Protein AF-A0A358E2H2-F1 (afdb_monomer)

Foldseek 3Di:
DDPVLLVLLVPDCLPDPLLSLLSNVQSVQADPQQKHWDALVRSCVSSVHDSVVSVVSVVSCVVVQQKDWDWDQDPVRDITIMIGGPSDDPPPDDDPPPPPDDDDDDDDDDD

Secondary structure (DSSP, 8-state):
--HHHHHHHHHS--SSHHHHHHHHHHHHH--TTSEE---HHHHHHHTTS-HHHHHHHHHHHHHTTSEEEEEEE-TTS-EEEEEEE--SS---PPPP---------------

Structure (mmCIF, N/CA/C/O backbone):
data_AF-A0A358E2H2-F1
#
_entry.id   AF-A0A358E2H2-F1
#
loop_
_atom_site.group_PDB
_atom_site.id
_atom_site.type_symbol
_atom_site.label_atom_id
_atom_site.label_alt_id
_atom_site.label_comp_id
_atom_site.label_asym_id
_atom_site.label_entity_id
_atom_site.label_seq_id
_atom_site.pdbx_PDB_ins_code
_atom_site.Cartn_x
_atom_site.Cartn_y
_atom_site.Cartn_z
_atom_site.occupancy
_atom_site.B_iso_or_equiv
_atom_site.auth_seq_id
_atom_site.auth_comp_id
_atom_site.auth_asym_id
_atom_site.auth_atom_id
_atom_site.pdbx_PDB_model_num
ATOM 1 N N . MET A 1 1 ? -5.731 0.043 -14.199 1.00 82.69 1 MET A N 1
ATOM 2 C CA . MET A 1 1 ? -6.243 1.226 -13.492 1.00 82.69 1 MET A CA 1
ATOM 3 C C . MET A 1 1 ? -7.753 1.087 -13.395 1.00 82.69 1 MET A C 1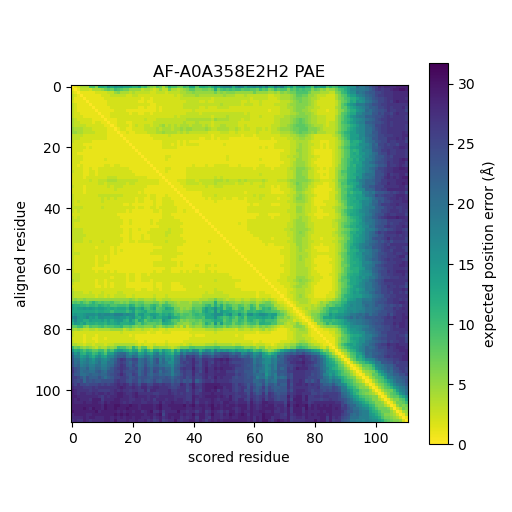
ATOM 5 O O . MET A 1 1 ? -8.382 0.895 -14.429 1.00 82.69 1 MET A O 1
ATOM 9 N N . SER A 1 2 ? -8.306 1.120 -12.178 1.00 87.12 2 SER A N 1
ATOM 10 C CA . SER A 1 2 ? -9.738 0.947 -11.900 1.00 87.12 2 SER A CA 1
ATOM 11 C C . SER A 1 2 ? -10.231 2.056 -10.976 1.00 87.12 2 SER A C 1
ATOM 13 O O . SER A 1 2 ? -9.839 2.139 -9.810 1.00 87.12 2 SER A O 1
ATOM 15 N N . ILE A 1 3 ? -11.138 2.897 -11.477 1.00 90.06 3 ILE A N 1
ATOM 16 C CA . ILE A 1 3 ? -11.711 4.001 -10.693 1.00 90.06 3 ILE A CA 1
ATOM 17 C C . ILE A 1 3 ? -12.499 3.492 -9.477 1.00 90.06 3 ILE A C 1
ATOM 19 O O . ILE A 1 3 ? -12.486 4.115 -8.415 1.00 90.06 3 ILE A O 1
ATOM 23 N N . LYS A 1 4 ? -13.123 2.312 -9.601 1.00 91.12 4 LYS A N 1
ATOM 24 C CA . LYS A 1 4 ? -13.859 1.649 -8.519 1.00 91.12 4 LYS A CA 1
ATOM 25 C C . LYS A 1 4 ? -12.939 1.338 -7.339 1.00 91.12 4 LYS A C 1
ATOM 27 O O . LYS A 1 4 ? -13.293 1.637 -6.203 1.00 91.12 4 LYS A O 1
ATOM 32 N N . MET A 1 5 ? -11.755 0.783 -7.604 1.00 92.88 5 MET A N 1
ATOM 33 C CA . MET A 1 5 ? -10.786 0.452 -6.553 1.00 92.88 5 MET A CA 1
ATOM 34 C C . MET A 1 5 ? -10.291 1.702 -5.836 1.00 92.88 5 MET A C 1
ATOM 36 O O . MET A 1 5 ? -10.217 1.717 -4.609 1.00 92.88 5 MET A O 1
ATOM 40 N N . MET A 1 6 ? -10.002 2.764 -6.590 1.00 94.31 6 MET A N 1
ATOM 41 C CA . MET A 1 6 ? -9.575 4.047 -6.034 1.00 94.31 6 MET A CA 1
ATOM 42 C C . MET A 1 6 ? -10.647 4.642 -5.110 1.00 94.31 6 MET A C 1
ATOM 44 O O . MET A 1 6 ? -10.351 5.048 -3.986 1.00 94.31 6 MET A O 1
ATOM 48 N N . PHE A 1 7 ? -11.908 4.636 -5.549 1.00 94.00 7 PHE A N 1
ATOM 49 C CA . PHE A 1 7 ? -13.035 5.119 -4.756 1.00 94.00 7 PHE A CA 1
ATOM 50 C C . PHE A 1 7 ? -13.238 4.295 -3.478 1.00 94.00 7 PHE A C 1
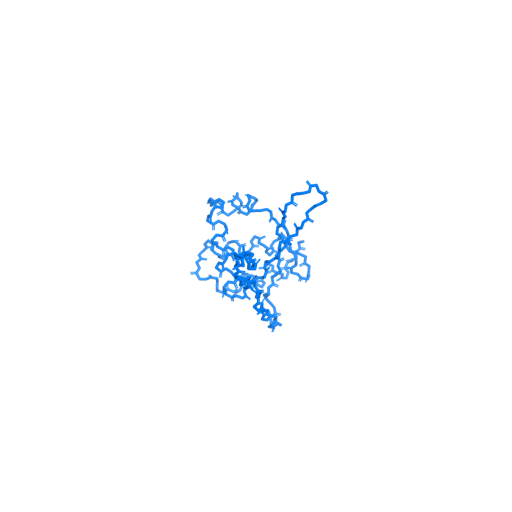ATOM 52 O O . PHE A 1 7 ? -13.305 4.864 -2.386 1.00 94.00 7 PHE A O 1
ATOM 59 N N . SER A 1 8 ? -13.244 2.962 -3.580 1.00 93.50 8 SER A N 1
ATOM 60 C CA . SER A 1 8 ? -13.304 2.078 -2.410 1.00 93.50 8 SER A CA 1
ATOM 61 C C . SER A 1 8 ? -12.135 2.321 -1.455 1.00 93.50 8 SER A C 1
ATOM 63 O O . SER A 1 8 ? -12.325 2.387 -0.240 1.00 93.50 8 SER A O 1
ATOM 65 N N . ALA A 1 9 ? -10.923 2.523 -1.984 1.00 95.25 9 ALA A N 1
ATOM 66 C CA . ALA A 1 9 ? -9.767 2.875 -1.175 1.00 95.25 9 ALA A CA 1
ATOM 67 C C . ALA A 1 9 ? -10.016 4.164 -0.402 1.00 95.25 9 ALA A C 1
ATOM 69 O O . ALA A 1 9 ? -9.800 4.154 0.803 1.00 95.25 9 ALA A O 1
ATOM 70 N N . MET A 1 10 ? -10.529 5.233 -1.007 1.00 94.62 10 MET A N 1
ATOM 71 C CA . MET A 1 10 ? -10.791 6.496 -0.302 1.00 94.62 10 MET A CA 1
ATOM 72 C C . MET A 1 10 ? -11.737 6.350 0.901 1.00 94.62 10 MET A C 1
ATOM 74 O O . MET A 1 10 ? -11.541 7.022 1.912 1.00 94.62 10 MET A O 1
ATOM 78 N N . GLN A 1 11 ? -12.704 5.430 0.848 1.00 94.06 11 GLN A N 1
ATOM 79 C CA . GLN A 1 11 ? -13.686 5.228 1.924 1.00 94.06 11 GLN A CA 1
ATOM 80 C C . GLN A 1 11 ? -13.147 4.456 3.141 1.00 94.06 11 GLN A C 1
ATOM 82 O O . GLN A 1 11 ? -13.705 4.533 4.237 1.00 94.06 11 GLN A O 1
ATOM 87 N N . VAL A 1 12 ? -12.055 3.704 2.988 1.00 93.50 12 VAL A N 1
ATOM 88 C CA . VAL A 1 12 ? -11.531 2.828 4.047 1.00 93.50 12 VAL A CA 1
ATOM 89 C C . VAL A 1 12 ? -10.655 3.590 5.049 1.00 93.50 12 VAL A C 1
ATOM 91 O O . VAL A 1 12 ? -9.743 4.329 4.674 1.00 93.50 12 VAL A O 1
ATOM 94 N N . LYS A 1 13 ? -10.812 3.328 6.351 1.00 94.06 13 LYS A N 1
ATOM 95 C CA . LYS A 1 13 ? -9.904 3.855 7.387 1.00 94.06 13 LYS A CA 1
ATOM 96 C C . LYS A 1 13 ? -8.609 3.036 7.466 1.00 94.06 13 LYS A C 1
ATOM 98 O O . LYS A 1 13 ? -8.539 2.003 8.123 1.00 94.06 13 LYS A O 1
ATOM 103 N N . ALA A 1 14 ? -7.539 3.534 6.844 1.00 93.38 14 ALA A N 1
ATOM 104 C CA . ALA A 1 14 ? -6.223 2.878 6.858 1.00 93.38 14 ALA A CA 1
ATOM 105 C C . ALA A 1 14 ? -5.388 3.163 8.127 1.00 93.38 14 ALA A C 1
ATOM 107 O O . ALA A 1 14 ? -4.332 2.562 8.323 1.00 93.38 14 ALA A O 1
ATOM 108 N N . GLY A 1 15 ? -5.857 4.035 9.025 1.00 93.75 15 GLY A N 1
ATOM 109 C CA . GLY A 1 15 ? -5.268 4.316 10.345 1.00 93.75 15 GLY A CA 1
ATOM 110 C C . GLY A 1 15 ? -4.085 5.290 10.378 1.00 93.75 15 GLY A C 1
ATOM 111 O O . GLY A 1 15 ? -3.762 5.778 11.451 1.00 93.75 15 GLY A O 1
ATOM 112 N N . SER A 1 16 ? -3.458 5.614 9.245 1.00 97.06 16 SER A N 1
ATOM 113 C CA . SER A 1 16 ? -2.551 6.765 9.145 1.00 97.06 16 SER A CA 1
ATOM 114 C C . SER A 1 16 ? -2.593 7.370 7.738 1.00 97.06 16 SER A C 1
ATOM 116 O O . SER A 1 16 ? -2.885 6.625 6.795 1.00 97.06 16 SER A O 1
ATOM 118 N N . PRO A 1 17 ? -2.269 8.666 7.569 1.00 97.62 17 PRO A N 1
ATOM 119 C CA . PRO A 1 17 ? -2.239 9.314 6.256 1.00 97.62 17 PRO A CA 1
ATOM 120 C C . PRO A 1 17 ? -1.318 8.594 5.265 1.00 97.62 17 PRO A C 1
ATOM 122 O O . PRO A 1 17 ? -1.740 8.234 4.173 1.00 97.62 17 PRO A O 1
ATOM 125 N N . THR A 1 18 ? -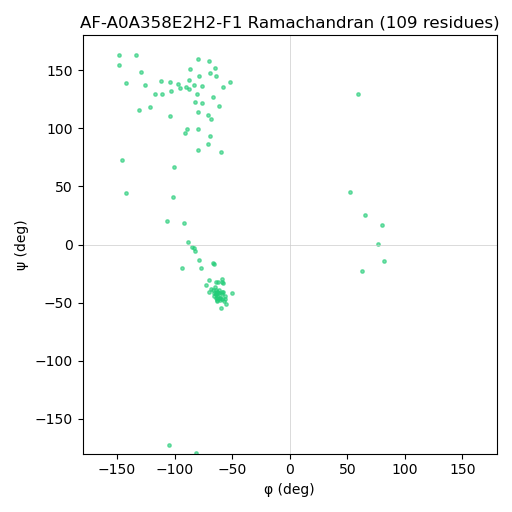0.099 8.244 5.679 1.00 98.12 18 THR A N 1
ATOM 126 C CA . THR A 1 18 ? 0.851 7.516 4.822 1.00 98.12 18 THR A CA 1
ATOM 127 C C . THR A 1 18 ? 0.351 6.119 4.445 1.00 98.12 18 THR A C 1
ATOM 129 O O . THR A 1 18 ? 0.438 5.718 3.291 1.00 98.12 18 THR A O 1
ATOM 132 N N . THR A 1 19 ? -0.247 5.375 5.388 1.00 98.25 19 THR A N 1
ATOM 133 C CA . THR A 1 19 ? -0.820 4.046 5.090 1.00 98.25 19 THR A CA 1
ATOM 134 C C . THR A 1 19 ? -1.999 4.165 4.119 1.00 98.25 19 THR A C 1
ATOM 136 O O . THR A 1 19 ? -2.184 3.317 3.250 1.00 98.25 19 THR A O 1
ATOM 139 N N . LYS A 1 20 ? -2.799 5.231 4.257 1.00 97.88 20 LYS A N 1
ATOM 140 C CA . LYS A 1 20 ? -3.910 5.553 3.358 1.00 97.88 20 LYS A CA 1
ATOM 141 C C . LYS A 1 20 ? -3.400 5.859 1.951 1.00 97.88 20 LYS A C 1
ATOM 143 O O . LYS A 1 20 ? -3.949 5.300 1.009 1.00 97.88 20 LYS A O 1
ATOM 148 N N . MET A 1 21 ? -2.348 6.668 1.833 1.00 98.31 21 MET A N 1
ATOM 149 C CA . MET A 1 21 ? -1.732 7.025 0.554 1.00 98.31 21 MET A CA 1
ATOM 150 C C . MET A 1 21 ? -1.171 5.798 -0.166 1.00 98.31 21 MET A C 1
ATOM 152 O O . MET A 1 21 ? -1.478 5.583 -1.333 1.00 98.31 21 MET A O 1
ATOM 156 N N . VAL A 1 22 ? -0.459 4.922 0.551 1.00 98.50 22 VAL A N 1
ATOM 157 C CA . VAL A 1 22 ? 0.035 3.654 -0.012 1.00 98.50 22 VAL A CA 1
ATOM 158 C C . VAL A 1 22 ? -1.117 2.789 -0.534 1.00 98.50 22 VAL A C 1
ATOM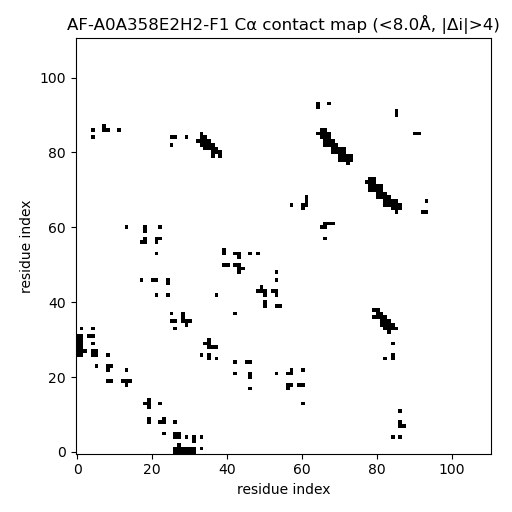 160 O O . VAL A 1 22 ? -1.023 2.249 -1.632 1.00 98.50 22 VAL A O 1
ATOM 163 N N . LEU A 1 23 ? -2.235 2.690 0.196 1.00 98.25 23 LEU A N 1
ATOM 164 C CA . LEU A 1 23 ? -3.404 1.940 -0.280 1.00 98.25 23 LEU A CA 1
ATOM 165 C C . LEU A 1 23 ? -4.018 2.552 -1.545 1.00 98.25 23 LEU A C 1
ATOM 167 O O . LEU A 1 23 ? -4.379 1.820 -2.461 1.00 98.25 23 LEU A O 1
ATOM 171 N N . ILE A 1 24 ? -4.136 3.881 -1.592 1.00 97.44 24 ILE A N 1
ATOM 172 C CA . ILE A 1 24 ? -4.645 4.595 -2.768 1.00 97.44 24 ILE A CA 1
ATOM 173 C C . ILE A 1 24 ? -3.713 4.370 -3.959 1.00 97.44 24 ILE A C 1
ATOM 175 O O . ILE A 1 24 ? -4.200 4.096 -5.048 1.00 97.44 24 ILE A O 1
ATOM 179 N N . LYS A 1 25 ? -2.389 4.388 -3.758 1.00 97.81 25 LYS A N 1
ATOM 180 C CA . LYS A 1 25 ? -1.435 4.104 -4.833 1.00 97.81 25 LYS A CA 1
ATOM 181 C C . LYS A 1 25 ? -1.581 2.683 -5.382 1.00 97.81 25 LYS A C 1
ATOM 183 O O . LYS A 1 25 ? -1.562 2.480 -6.592 1.00 97.81 25 LYS A O 1
ATOM 188 N N . LEU A 1 26 ? -1.770 1.689 -4.517 1.00 98.00 26 LEU A N 1
ATOM 189 C CA . LEU A 1 26 ? -2.063 0.330 -4.981 1.00 98.00 26 LEU A CA 1
ATOM 190 C C . LEU A 1 26 ? -3.378 0.283 -5.778 1.00 98.00 26 LEU A C 1
ATOM 192 O O . LEU A 1 26 ? -3.446 -0.390 -6.802 1.00 98.00 26 LEU A O 1
ATOM 196 N N . ALA A 1 27 ? -4.397 1.032 -5.349 1.00 96.81 27 ALA A N 1
ATOM 197 C CA . ALA A 1 27 ? -5.695 1.090 -6.018 1.00 96.81 27 ALA A CA 1
ATOM 198 C C . ALA A 1 27 ? -5.646 1.786 -7.388 1.00 96.81 27 ALA A C 1
ATOM 200 O O . ALA A 1 27 ? -6.276 1.313 -8.332 1.00 96.81 27 ALA A O 1
ATOM 201 N N . ASP A 1 28 ? -4.855 2.851 -7.511 1.00 96.31 28 ASP A N 1
ATOM 202 C CA . ASP A 1 28 ? -4.557 3.553 -8.765 1.00 96.31 28 ASP A CA 1
ATOM 203 C C . ASP A 1 28 ? -3.966 2.591 -9.814 1.00 96.31 28 ASP A C 1
ATOM 205 O O . ASP A 1 28 ? -4.400 2.518 -10.966 1.00 96.31 28 ASP A O 1
ATOM 209 N N . ASN A 1 29 ? -3.031 1.740 -9.386 1.00 96.06 29 ASN A N 1
ATOM 210 C CA . ASN A 1 29 ? -2.410 0.737 -10.248 1.00 96.06 29 ASN A CA 1
ATOM 211 C C . ASN A 1 29 ? -3.277 -0.511 -10.483 1.00 96.06 29 ASN A C 1
ATOM 213 O O . ASN A 1 29 ? -2.954 -1.302 -11.372 1.00 96.06 29 ASN A O 1
ATOM 217 N N . ALA A 1 30 ? -4.350 -0.710 -9.715 1.00 96.69 30 ALA A N 1
ATOM 218 C CA . ALA A 1 30 ? -5.161 -1.921 -9.766 1.00 96.69 30 ALA A CA 1
ATOM 219 C C . ALA A 1 30 ? -5.968 -2.053 -11.060 1.00 96.69 30 ALA A C 1
ATOM 221 O O . ALA A 1 30 ? -6.395 -1.069 -11.668 1.00 96.69 30 ALA A O 1
ATOM 222 N N . ASN A 1 31 ? -6.184 -3.288 -11.505 1.00 94.94 31 ASN A N 1
ATOM 223 C CA . ASN A 1 31 ? -7.225 -3.615 -12.478 1.00 94.94 31 ASN A CA 1
ATOM 224 C C . ASN A 1 31 ? -8.596 -3.753 -11.781 1.00 94.94 31 ASN A C 1
ATOM 226 O O . ASN A 1 31 ? -8.709 -3.599 -10.564 1.00 94.94 31 ASN A O 1
ATOM 230 N N . ASP A 1 32 ? -9.651 -4.057 -12.538 1.00 90.94 32 ASP A N 1
ATOM 231 C CA . ASP A 1 32 ? -11.007 -4.196 -11.978 1.00 90.94 32 ASP A CA 1
ATOM 232 C C . ASP A 1 32 ? -11.174 -5.395 -11.034 1.00 90.94 32 ASP A C 1
ATOM 234 O O . ASP A 1 32 ? -12.113 -5.426 -10.239 1.00 90.94 32 ASP A O 1
ATOM 238 N N . LYS A 1 33 ? -10.238 -6.351 -11.071 1.00 92.50 33 LYS A N 1
ATOM 239 C CA . LYS A 1 33 ? -10.148 -7.469 -10.121 1.00 92.50 33 LYS A CA 1
ATOM 240 C C . LYS A 1 33 ? -9.387 -7.100 -8.842 1.00 92.50 33 LYS A C 1
ATOM 242 O O . LYS A 1 33 ? -9.257 -7.929 -7.950 1.00 92.50 33 LYS A O 1
ATOM 247 N N . GLY A 1 34 ? -8.876 -5.871 -8.744 1.00 94.81 34 GLY A N 1
ATOM 248 C CA . GLY A 1 34 ? -8.092 -5.413 -7.602 1.00 94.81 34 GLY A CA 1
ATOM 249 C C . GLY A 1 34 ? -6.633 -5.869 -7.630 1.00 94.81 34 GLY A C 1
ATOM 250 O O . GLY A 1 34 ? -5.977 -5.820 -6.598 1.00 94.81 34 GLY A O 1
ATOM 251 N N . GLU A 1 35 ? -6.106 -6.316 -8.769 1.00 96.25 35 GLU A N 1
ATOM 252 C CA . GLU A 1 35 ? -4.730 -6.814 -8.887 1.00 96.25 35 GLU A CA 1
ATOM 253 C C . GLU A 1 35 ? -3.792 -5.706 -9.379 1.00 96.25 35 GLU A C 1
ATOM 255 O O . GLU A 1 35 ? -4.103 -5.012 -10.350 1.00 96.25 35 GLU A O 1
ATOM 260 N N . CYS A 1 36 ? -2.623 -5.556 -8.753 1.00 96.44 36 CYS A N 1
ATOM 261 C CA . CYS A 1 36 ? -1.562 -4.652 -9.207 1.00 96.44 36 CYS A CA 1
ATOM 262 C C . CYS A 1 36 ? -0.163 -5.182 -8.858 1.00 96.44 36 CYS A C 1
ATOM 264 O O . CYS A 1 36 ? -0.009 -6.055 -8.012 1.00 96.44 36 CYS A O 1
ATOM 266 N N . TRP A 1 37 ? 0.877 -4.647 -9.499 1.00 96.06 37 TRP A N 1
ATOM 267 C CA . TRP A 1 37 ? 2.275 -5.060 -9.280 1.00 96.06 37 TRP A CA 1
ATOM 268 C C . TRP A 1 37 ? 3.294 -3.897 -9.318 1.00 96.06 37 TRP A C 1
ATOM 270 O O . TRP A 1 37 ? 4.341 -4.018 -9.960 1.00 96.06 37 TRP A O 1
ATOM 280 N N . PRO A 1 38 ? 3.034 -2.738 -8.677 1.00 95.69 38 PRO A N 1
ATOM 281 C CA . PRO A 1 38 ? 4.057 -1.702 -8.550 1.00 95.69 38 PRO A CA 1
ATOM 282 C C . PRO A 1 38 ? 5.251 -2.195 -7.712 1.00 95.69 38 PRO A C 1
ATOM 284 O O . PRO A 1 38 ? 5.093 -2.941 -6.743 1.00 95.69 38 PRO A O 1
ATOM 287 N N . SER A 1 39 ? 6.465 -1.763 -8.060 1.00 95.06 39 SER A N 1
ATOM 288 C CA . SER A 1 39 ? 7.653 -2.037 -7.242 1.00 95.06 39 SER A CA 1
ATOM 289 C C . SER A 1 39 ? 7.610 -1.243 -5.932 1.00 95.06 39 SER A C 1
ATOM 291 O O . SER A 1 39 ? 6.958 -0.202 -5.845 1.00 95.06 39 SER A O 1
ATOM 293 N N . TYR A 1 40 ? 8.346 -1.690 -4.909 1.00 96.69 40 TYR A N 1
ATOM 294 C CA . TYR A 1 40 ? 8.484 -0.902 -3.677 1.00 96.69 40 TYR A CA 1
ATOM 295 C C . TYR A 1 40 ? 9.080 0.485 -3.935 1.00 96.69 40 TYR A C 1
ATOM 297 O O . TYR A 1 40 ? 8.705 1.425 -3.245 1.00 96.69 40 TYR A O 1
ATOM 305 N N . ASP A 1 41 ? 9.964 0.614 -4.926 1.00 96.94 41 ASP A N 1
ATOM 306 C CA . ASP A 1 41 ? 10.595 1.889 -5.273 1.00 96.94 41 ASP A CA 1
A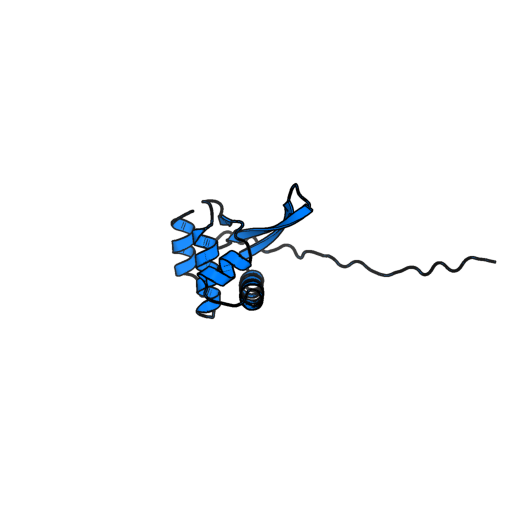TOM 307 C C . ASP A 1 41 ? 9.583 2.851 -5.908 1.00 96.94 41 ASP A C 1
ATOM 309 O O . ASP A 1 41 ? 9.514 4.007 -5.510 1.00 96.94 41 ASP A O 1
ATOM 313 N N . ASN A 1 42 ? 8.703 2.356 -6.789 1.00 96.75 42 ASN A N 1
ATOM 314 C CA . ASN A 1 42 ? 7.618 3.166 -7.347 1.00 96.75 42 ASN A CA 1
ATOM 315 C C . ASN A 1 42 ? 6.617 3.621 -6.271 1.00 96.75 42 ASN A C 1
ATOM 317 O O . ASN A 1 42 ? 6.146 4.755 -6.296 1.00 96.75 42 ASN A O 1
ATOM 321 N N . ILE A 1 43 ? 6.295 2.748 -5.310 1.00 98.19 43 ILE A N 1
ATOM 322 C CA . ILE A 1 43 ? 5.421 3.106 -4.182 1.00 98.19 43 ILE A CA 1
ATOM 323 C C . ILE A 1 43 ? 6.098 4.161 -3.305 1.00 98.19 43 ILE A C 1
ATOM 325 O O . ILE A 1 43 ? 5.448 5.118 -2.896 1.00 98.19 43 ILE A O 1
ATOM 329 N N . ALA A 1 44 ? 7.386 3.981 -3.016 1.00 98.44 44 ALA A N 1
ATOM 330 C CA . ALA A 1 44 ? 8.184 4.886 -2.201 1.00 98.44 44 ALA A CA 1
ATOM 331 C C . ALA A 1 44 ? 8.265 6.289 -2.813 1.00 98.44 44 ALA A C 1
ATOM 333 O O . ALA A 1 44 ? 7.998 7.264 -2.117 1.00 98.44 44 ALA A O 1
ATOM 334 N N . GLU A 1 45 ? 8.556 6.370 -4.110 1.00 98.38 45 GLU A N 1
ATOM 335 C CA . GLU A 1 45 ? 8.629 7.621 -4.864 1.00 98.38 45 GLU A CA 1
ATOM 336 C C . GLU A 1 45 ? 7.295 8.376 -4.836 1.00 98.38 45 GLU A C 1
ATOM 338 O O . GLU A 1 45 ? 7.243 9.512 -4.380 1.00 98.38 45 GLU A O 1
ATOM 343 N N . VAL A 1 46 ? 6.194 7.726 -5.230 1.00 98.06 46 VAL A N 1
ATOM 344 C CA . VAL A 1 46 ? 4.880 8.390 -5.316 1.00 98.06 46 VAL A CA 1
ATOM 345 C C . VAL A 1 46 ? 4.296 8.725 -3.944 1.00 98.06 46 VAL A C 1
ATOM 347 O O . VAL A 1 46 ? 3.547 9.688 -3.806 1.00 98.06 46 VAL A O 1
ATOM 350 N N . CYS A 1 47 ? 4.604 7.928 -2.920 1.00 98.31 47 CYS A N 1
ATOM 351 C CA . CYS A 1 47 ? 4.151 8.204 -1.557 1.00 98.31 47 CYS A CA 1
ATOM 352 C C . CYS A 1 47 ? 5.122 9.098 -0.772 1.00 98.31 47 CYS A C 1
ATOM 354 O O . CYS A 1 47 ? 4.860 9.329 0.406 1.00 98.31 47 CYS A O 1
ATOM 356 N N . GLU A 1 48 ? 6.220 9.554 -1.386 1.00 98.38 48 GLU A N 1
ATOM 357 C CA . GLU A 1 48 ? 7.253 10.408 -0.782 1.00 98.38 48 GLU A CA 1
ATOM 358 C C . GLU A 1 48 ? 7.813 9.849 0.537 1.00 98.38 48 GLU A C 1
ATOM 360 O O . GLU A 1 48 ? 7.964 10.533 1.551 1.00 98.38 48 GLU A O 1
ATOM 365 N N . ILE A 1 49 ? 8.117 8.553 0.540 1.00 98.56 49 ILE A N 1
ATOM 366 C CA . ILE A 1 49 ? 8.646 7.844 1.705 1.00 98.56 49 ILE A CA 1
ATOM 367 C C . ILE A 1 49 ? 9.837 6.976 1.327 1.00 98.56 49 ILE A C 1
ATOM 369 O O . ILE A 1 49 ? 10.038 6.616 0.175 1.00 98.56 49 ILE A O 1
ATOM 373 N N . SER A 1 50 ? 10.624 6.562 2.320 1.00 98.69 50 SER A N 1
ATOM 374 C CA . SER A 1 50 ? 11.679 5.582 2.068 1.00 98.69 50 SER A CA 1
ATOM 375 C C . SER A 1 50 ? 11.096 4.233 1.637 1.00 98.69 50 SER A C 1
ATOM 377 O O . SER A 1 50 ? 10.027 3.817 2.094 1.00 98.69 50 SER A O 1
ATOM 379 N N . ARG A 1 51 ? 11.861 3.476 0.845 1.00 98.00 51 ARG A N 1
ATOM 380 C CA . ARG A 1 51 ? 11.540 2.088 0.470 1.00 98.00 51 ARG A CA 1
ATOM 381 C C . ARG A 1 51 ? 11.194 1.215 1.679 1.00 98.00 51 ARG A C 1
ATOM 383 O O . ARG A 1 51 ? 10.227 0.458 1.652 1.00 98.00 51 ARG A O 1
ATOM 390 N N . ARG A 1 52 ? 11.950 1.360 2.776 1.00 98.50 52 ARG A N 1
ATOM 391 C CA . ARG A 1 52 ? 11.689 0.654 4.043 1.00 98.50 52 ARG A CA 1
ATOM 392 C C . ARG A 1 52 ? 10.326 1.026 4.627 1.00 98.50 52 ARG A C 1
ATOM 394 O O . ARG A 1 52 ? 9.610 0.156 5.112 1.00 98.50 52 ARG A O 1
ATOM 401 N N . SER A 1 53 ? 9.959 2.304 4.573 1.00 98.50 53 SER A N 1
ATOM 402 C CA . SER A 1 53 ? 8.645 2.769 5.016 1.00 98.50 53 SER A CA 1
ATOM 403 C C . SER A 1 53 ? 7.524 2.217 4.131 1.00 98.50 53 SER A C 1
ATOM 405 O O . SER A 1 53 ? 6.524 1.737 4.661 1.00 98.50 53 SER A O 1
ATOM 407 N N . ALA A 1 54 ? 7.710 2.183 2.806 1.00 98.44 54 ALA A N 1
ATOM 408 C CA . ALA A 1 54 ? 6.746 1.582 1.882 1.00 98.44 54 ALA A CA 1
ATOM 409 C C . ALA A 1 54 ? 6.467 0.110 2.232 1.00 98.44 54 ALA A C 1
ATOM 411 O O . ALA A 1 54 ? 5.306 -0.263 2.400 1.00 98.44 54 ALA A O 1
ATOM 412 N N . ILE A 1 55 ? 7.516 -0.693 2.451 1.00 98.19 55 ILE A N 1
ATOM 413 C CA . ILE A 1 55 ? 7.401 -2.088 2.914 1.00 98.19 55 ILE A CA 1
ATOM 414 C C . ILE A 1 55 ? 6.597 -2.161 4.221 1.00 98.19 55 ILE A C 1
ATOM 416 O O . ILE A 1 55 ? 5.592 -2.866 4.293 1.00 98.19 55 ILE A O 1
ATOM 420 N N . ASN A 1 56 ? 6.971 -1.362 5.226 1.00 98.56 56 ASN A N 1
ATOM 421 C CA . ASN A 1 56 ? 6.284 -1.344 6.520 1.00 98.56 56 ASN A CA 1
ATOM 422 C C . ASN A 1 56 ? 4.793 -0.983 6.396 1.00 98.56 56 ASN A C 1
ATOM 424 O O . ASN A 1 56 ? 3.953 -1.541 7.103 1.00 98.56 56 ASN A O 1
ATOM 428 N N . HIS A 1 57 ? 4.445 -0.020 5.539 1.00 98.56 57 HIS A N 1
ATOM 429 C CA . HIS A 1 57 ? 3.059 0.397 5.328 1.00 98.56 57 HIS A CA 1
ATOM 430 C C . HIS A 1 57 ? 2.246 -0.640 4.550 1.00 98.56 57 HIS A C 1
ATOM 432 O O . HIS A 1 57 ? 1.078 -0.847 4.876 1.00 98.56 57 HIS A O 1
ATOM 438 N N . ILE A 1 58 ? 2.859 -1.348 3.604 1.00 98.31 58 ILE A N 1
ATOM 439 C CA . ILE A 1 58 ? 2.242 -2.495 2.930 1.00 98.31 58 ILE A CA 1
ATOM 440 C C . ILE A 1 58 ? 1.962 -3.610 3.933 1.00 98.31 58 ILE A C 1
ATOM 442 O O . ILE A 1 58 ? 0.840 -4.103 3.993 1.00 98.31 58 ILE A O 1
ATOM 446 N N . ASP A 1 59 ? 2.916 -3.947 4.800 1.00 98.00 59 ASP A N 1
ATOM 447 C CA . ASP A 1 59 ? 2.704 -4.979 5.817 1.00 98.00 59 ASP A CA 1
ATOM 448 C C . ASP A 1 59 ? 1.612 -4.571 6.826 1.00 98.00 59 ASP A C 1
ATOM 450 O O . ASP A 1 59 ? 0.841 -5.415 7.284 1.00 98.00 59 ASP A O 1
ATOM 454 N N . LYS A 1 60 ? 1.462 -3.272 7.136 1.00 98.12 60 LYS A N 1
ATOM 455 C CA . LYS A 1 60 ? 0.312 -2.762 7.910 1.00 98.12 60 LYS A CA 1
ATOM 456 C C . LYS A 1 60 ? -1.016 -2.975 7.179 1.00 98.12 60 LYS A C 1
ATOM 458 O O . LYS A 1 60 ? -2.002 -3.313 7.830 1.00 98.12 60 LYS A O 1
ATOM 463 N N . LEU A 1 61 ? -1.066 -2.768 5.863 1.00 97.81 61 LEU A N 1
ATOM 464 C CA . LEU A 1 61 ? -2.268 -3.019 5.058 1.00 97.81 61 LEU A CA 1
ATOM 465 C C . LEU A 1 61 ? -2.610 -4.512 5.001 1.00 97.81 61 LEU A C 1
ATOM 467 O O . LEU A 1 61 ? -3.783 -4.861 5.137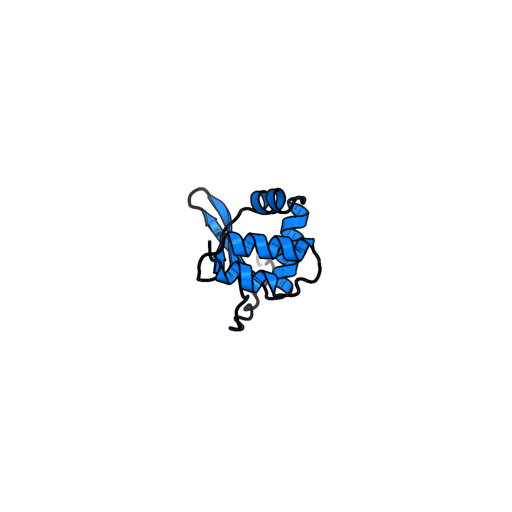 1.00 97.81 61 LEU A O 1
ATOM 471 N N . VAL A 1 62 ? -1.597 -5.376 4.896 1.00 97.25 62 VAL A N 1
ATOM 472 C CA . VAL A 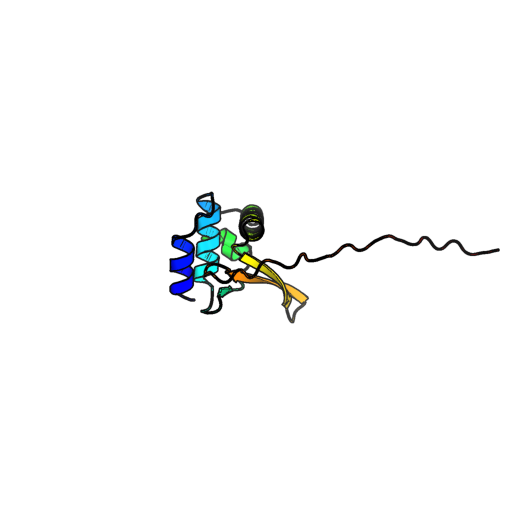1 62 ? -1.755 -6.837 4.953 1.00 97.25 62 VAL A CA 1
ATOM 473 C C . VAL A 1 62 ? -2.297 -7.281 6.306 1.00 97.25 62 VAL A C 1
ATOM 475 O O . VAL A 1 62 ? -3.302 -7.983 6.364 1.00 97.25 62 VAL A O 1
ATOM 478 N N . LYS A 1 63 ? -1.718 -6.793 7.409 1.00 96.31 63 LYS A N 1
ATOM 479 C CA . LYS A 1 63 ? -2.206 -7.078 8.771 1.00 96.31 63 LYS A CA 1
ATOM 480 C C . LYS A 1 63 ? -3.652 -6.633 8.998 1.00 96.31 63 LYS A C 1
ATOM 482 O O . LYS A 1 63 ? -4.354 -7.231 9.803 1.00 96.31 63 LYS A O 1
ATOM 487 N N . LYS A 1 64 ? -4.100 -5.587 8.300 1.00 94.94 64 LYS A N 1
ATOM 488 C CA . LYS A 1 64 ? -5.488 -5.101 8.346 1.00 94.94 64 LYS A CA 1
ATOM 489 C C . LYS A 1 64 ? -6.436 -5.861 7.418 1.00 94.94 64 LYS A C 1
ATOM 491 O O . LYS A 1 64 ? -7.618 -5.536 7.396 1.00 94.94 64 LYS A O 1
ATOM 496 N N . GLY A 1 65 ? -5.932 -6.814 6.635 1.00 95.12 65 GLY A N 1
ATOM 497 C CA . GLY A 1 65 ? -6.723 -7.544 5.650 1.00 95.12 65 GLY A CA 1
ATOM 498 C C . GLY A 1 65 ? -7.246 -6.661 4.517 1.00 95.12 65 GLY A C 1
ATOM 499 O O . GLY A 1 65 ? -8.277 -6.990 3.944 1.00 95.12 65 GLY A O 1
ATOM 500 N N . LEU A 1 66 ? -6.577 -5.537 4.222 1.00 96.12 66 LEU A N 1
ATOM 501 C CA . LEU A 1 66 ? -6.942 -4.606 3.138 1.00 96.12 66 LEU A CA 1
ATOM 502 C C . LEU A 1 66 ? -6.204 -4.900 1.825 1.00 96.12 66 LEU A C 1
ATOM 504 O O . LEU A 1 66 ? -6.608 -4.434 0.759 1.00 96.12 66 LEU A O 1
ATOM 508 N N . VAL A 1 67 ? -5.091 -5.626 1.924 1.00 97.50 67 VAL A N 1
ATOM 509 C CA . VAL A 1 67 ? -4.242 -6.032 0.807 1.00 97.50 67 VAL A CA 1
ATOM 510 C C . VAL A 1 67 ? -3.735 -7.442 1.087 1.00 97.50 67 VAL A C 1
ATOM 512 O O . VAL A 1 67 ? -3.314 -7.735 2.201 1.00 97.50 67 VAL A O 1
ATOM 515 N N . ARG A 1 68 ? -3.706 -8.303 0.075 1.00 97.06 68 ARG A N 1
ATOM 516 C CA . ARG A 1 68 ? -2.922 -9.544 0.076 1.00 97.06 68 ARG A CA 1
ATOM 517 C C . ARG A 1 68 ? -1.692 -9.347 -0.808 1.00 97.06 68 ARG A C 1
ATOM 519 O O . ARG A 1 68 ? -1.794 -8.704 -1.849 1.00 97.06 68 ARG A O 1
ATOM 526 N N . LYS A 1 69 ? -0.538 -9.864 -0.384 1.00 96.31 69 LYS A N 1
ATOM 527 C CA . LYS A 1 69 ? 0.746 -9.771 -1.098 1.00 96.31 69 LYS A CA 1
ATOM 528 C C . LYS A 1 69 ? 1.212 -11.173 -1.470 1.00 96.31 69 LYS A C 1
ATOM 530 O O . LYS A 1 69 ? 1.283 -12.025 -0.591 1.00 96.31 69 LYS A O 1
ATOM 535 N N . GLU A 1 70 ? 1.570 -11.381 -2.730 1.00 95.25 70 GLU A N 1
ATOM 536 C CA . GLU A 1 70 ? 2.210 -12.607 -3.211 1.00 95.25 70 GLU A CA 1
ATOM 537 C C . GLU A 1 70 ? 3.511 -12.280 -3.926 1.00 95.25 70 GLU A C 1
ATOM 539 O O . GLU A 1 70 ? 3.577 -11.343 -4.724 1.00 95.25 70 GLU A O 1
ATOM 544 N N . GLU A 1 71 ? 4.547 -13.069 -3.660 1.00 91.94 71 GLU A N 1
ATOM 545 C CA . GLU A 1 71 ? 5.790 -12.979 -4.409 1.00 91.94 71 GLU A CA 1
ATOM 546 C C . GLU A 1 71 ? 5.651 -13.736 -5.733 1.00 91.94 71 GLU A C 1
ATOM 548 O O . GLU A 1 71 ? 5.254 -14.899 -5.783 1.00 91.94 71 GLU A O 1
ATOM 553 N N . ARG A 1 72 ? 6.011 -13.071 -6.825 1.00 86.38 72 ARG A N 1
ATOM 554 C CA . ARG A 1 72 ? 6.080 -13.647 -8.162 1.00 86.38 72 ARG A CA 1
ATOM 555 C C . ARG A 1 72 ? 7.535 -13.734 -8.587 1.00 86.38 72 ARG A C 1
ATOM 557 O O . ARG A 1 72 ? 8.243 -12.727 -8.603 1.00 86.38 72 ARG A O 1
ATOM 564 N N . LYS A 1 73 ? 7.946 -14.917 -9.042 1.00 85.25 73 LYS A N 1
ATOM 565 C CA . LYS A 1 73 ? 9.206 -15.093 -9.767 1.00 85.25 73 LYS A CA 1
ATOM 566 C C . LYS A 1 73 ? 9.039 -14.582 -11.195 1.00 85.25 73 LYS A C 1
ATOM 568 O O . LYS A 1 73 ? 8.150 -15.002 -11.935 1.00 85.25 73 LYS A O 1
ATOM 573 N N . GLY A 1 74 ? 9.869 -13.624 -11.560 1.00 78.50 74 GLY A N 1
ATOM 574 C CA . GLY A 1 74 ? 9.985 -13.103 -12.906 1.00 78.50 74 GLY A CA 1
ATOM 575 C C . GLY A 1 74 ? 10.829 -14.025 -13.789 1.00 78.50 74 GLY A C 1
ATOM 576 O O . GLY A 1 74 ? 11.640 -14.808 -13.292 1.00 78.50 74 GLY A O 1
ATOM 577 N N . PRO A 1 75 ? 10.678 -13.917 -15.118 1.00 76.50 75 PRO A N 1
ATOM 578 C CA . PRO A 1 75 ? 11.364 -14.783 -16.078 1.00 76.50 75 PRO A CA 1
ATOM 579 C C . PRO A 1 75 ? 12.890 -14.601 -16.090 1.00 76.50 75 PRO A C 1
ATOM 581 O O . PRO A 1 75 ? 13.598 -15.456 -16.605 1.00 76.50 75 PRO A O 1
ATOM 584 N N . LYS A 1 76 ? 13.407 -13.499 -15.527 1.00 79.25 76 LYS A N 1
ATOM 585 C CA . LYS A 1 76 ? 14.842 -13.176 -15.477 1.00 79.25 76 LYS A CA 1
ATOM 586 C C . LYS A 1 76 ? 15.449 -13.360 -14.078 1.00 79.25 76 LYS A C 1
ATOM 588 O O . LYS A 1 76 ? 16.463 -12.748 -13.769 1.00 79.25 76 LYS A O 1
ATOM 593 N N . GLY A 1 77 ? 14.800 -14.139 -13.207 1.00 75.81 77 GLY A N 1
ATOM 594 C CA . GLY A 1 77 ? 15.252 -14.367 -11.827 1.00 75.81 77 GLY A CA 1
ATOM 595 C C . GLY A 1 77 ? 14.978 -13.207 -10.862 1.00 75.81 77 GLY A C 1
ATOM 596 O O . GLY A 1 77 ? 15.286 -13.308 -9.679 1.00 75.81 77 GLY A O 1
ATOM 597 N N . ASN A 1 78 ? 14.363 -12.121 -11.332 1.00 76.25 78 ASN A N 1
ATOM 598 C CA . ASN A 1 78 ? 13.877 -11.043 -10.479 1.00 76.25 78 ASN A CA 1
ATOM 599 C C . ASN A 1 78 ? 12.583 -11.468 -9.778 1.00 76.25 78 ASN A C 1
ATOM 601 O O . ASN A 1 78 ? 11.702 -12.010 -10.435 1.00 76.25 78 ASN A O 1
ATOM 605 N N . SER A 1 79 ? 12.419 -11.190 -8.485 1.00 78.25 79 SER A N 1
ATOM 606 C CA . SER A 1 79 ? 11.117 -11.326 -7.831 1.00 78.25 79 SER A CA 1
ATOM 607 C C . SER A 1 79 ? 10.393 -9.982 -7.755 1.00 78.25 79 SER A C 1
ATOM 609 O O . SER A 1 79 ? 10.987 -8.926 -7.538 1.00 78.25 79 SER A O 1
ATOM 611 N N . SER A 1 80 ? 9.090 -10.005 -8.016 1.00 83.31 80 SER A N 1
ATOM 612 C CA . SER A 1 80 ? 8.197 -8.848 -7.924 1.00 83.31 80 SER A CA 1
ATOM 613 C C . SER A 1 80 ? 6.993 -9.232 -7.088 1.00 83.31 80 SER A C 1
ATOM 615 O O . SER A 1 80 ? 6.559 -10.376 -7.157 1.00 83.31 80 SER A O 1
ATOM 617 N N . ASN A 1 81 ? 6.409 -8.295 -6.353 1.00 93.62 81 ASN A N 1
ATOM 618 C CA . ASN A 1 81 ? 5.172 -8.578 -5.636 1.00 93.62 81 ASN A CA 1
ATOM 619 C C . ASN A 1 81 ? 3.960 -8.315 -6.530 1.00 93.62 81 ASN A C 1
ATOM 621 O O . ASN A 1 81 ? 3.931 -7.332 -7.271 1.00 93.62 81 ASN A O 1
ATOM 625 N N . VAL A 1 82 ? 2.956 -9.177 -6.417 1.00 96.25 82 VAL A N 1
ATOM 626 C CA . VAL A 1 82 ? 1.589 -8.909 -6.857 1.00 96.25 82 VAL A CA 1
ATOM 627 C C . VAL A 1 82 ? 0.764 -8.611 -5.610 1.00 96.25 82 VAL A C 1
ATOM 629 O O . VAL A 1 82 ? 0.846 -9.326 -4.608 1.00 96.25 82 VAL A O 1
ATOM 632 N N . TYR A 1 83 ? -0.006 -7.533 -5.658 1.00 97.44 83 TYR A N 1
ATOM 633 C CA . TYR A 1 83 ? -0.916 -7.131 -4.599 1.00 97.44 83 TYR A CA 1
ATOM 634 C C . TYR A 1 83 ? -2.355 -7.283 -5.064 1.00 97.44 83 TYR A C 1
ATOM 636 O O . TYR A 1 83 ? -2.690 -6.930 -6.195 1.00 97.44 83 TYR A O 1
ATOM 644 N N . TYR A 1 84 ? -3.201 -7.745 -4.153 1.00 97.06 84 TYR A N 1
ATOM 645 C CA . TYR A 1 84 ? -4.628 -7.927 -4.367 1.00 97.06 84 TY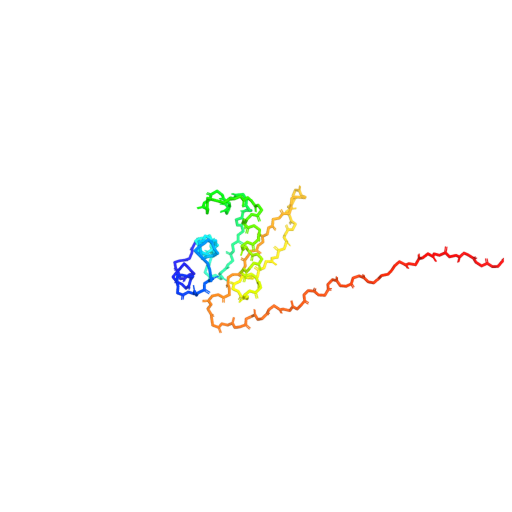R A CA 1
ATOM 646 C C . TYR A 1 84 ? -5.382 -7.096 -3.336 1.00 97.06 84 TYR A C 1
ATOM 648 O O . TYR A 1 84 ? -5.219 -7.300 -2.131 1.00 97.06 84 TYR A O 1
ATOM 656 N N . LEU A 1 85 ? -6.170 -6.134 -3.802 1.00 96.00 85 LEU A N 1
ATOM 657 C CA . LEU A 1 85 ? -6.952 -5.240 -2.962 1.00 96.00 85 LEU A CA 1
ATOM 658 C C . LEU A 1 85 ? -8.255 -5.921 -2.540 1.00 96.00 85 LEU A C 1
ATOM 660 O O . LEU A 1 85 ? -9.077 -6.287 -3.373 1.00 96.00 85 LEU A O 1
ATOM 664 N N . THR 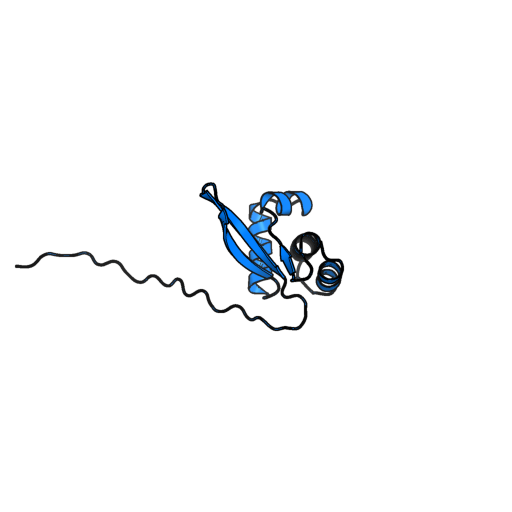A 1 86 ? -8.479 -6.023 -1.235 1.00 93.00 86 THR A N 1
ATOM 665 C CA . THR A 1 86 ? -9.661 -6.666 -0.631 1.00 93.00 86 THR A CA 1
ATOM 666 C C . THR A 1 86 ? -10.687 -5.623 -0.175 1.00 93.00 86 THR A C 1
ATOM 668 O O . THR A 1 86 ? -11.277 -5.708 0.900 1.00 93.00 86 THR A O 1
ATOM 671 N N . LEU A 1 87 ? -10.886 -4.578 -0.986 1.00 83.31 87 LEU A N 1
ATOM 672 C CA . LEU A 1 87 ? -11.632 -3.365 -0.614 1.00 83.31 87 LEU A CA 1
ATOM 673 C C . LEU A 1 87 ? -13.129 -3.402 -0.960 1.00 83.31 87 LEU A C 1
ATOM 675 O O . LEU A 1 87 ? -13.778 -2.358 -1.033 1.00 83.31 87 LEU A O 1
ATOM 679 N N . GLY A 1 88 ? -13.693 -4.586 -1.183 1.00 62.81 88 GLY A N 1
ATOM 680 C CA . GLY A 1 88 ? -15.066 -4.731 -1.650 1.00 62.81 88 GLY A CA 1
ATOM 681 C C . GLY A 1 88 ? -15.750 -5.957 -1.082 1.00 62.81 88 GLY A C 1
ATOM 682 O O . GLY A 1 88 ? -15.949 -6.893 -1.831 1.00 62.81 88 GLY A O 1
ATOM 683 N N . GLY A 1 89 ? -16.106 -5.933 0.208 1.00 54.94 89 GLY A N 1
ATOM 684 C CA . GLY A 1 89 ? -17.172 -6.748 0.826 1.00 54.94 89 GLY A CA 1
ATOM 685 C C . GLY A 1 89 ? -17.031 -8.278 0.834 1.00 54.94 89 GLY A C 1
ATOM 686 O O . GLY A 1 89 ? -17.605 -8.933 1.700 1.00 54.94 89 GLY A O 1
ATOM 687 N N . GLU A 1 90 ? -16.246 -8.861 -0.056 1.00 43.56 90 GLU A N 1
ATOM 688 C CA . GLU A 1 90 ? -15.971 -10.281 -0.120 1.00 43.56 90 GLU A CA 1
ATOM 689 C C . GLU A 1 90 ? -14.759 -10.528 0.764 1.00 43.56 90 GLU A C 1
ATOM 691 O O . GLU A 1 90 ? -13.616 -10.230 0.421 1.00 43.56 90 GLU A O 1
ATOM 696 N N . LYS A 1 91 ? -15.041 -10.994 1.980 1.00 39.59 91 LYS A N 1
ATOM 697 C CA . LYS A 1 91 ? -14.049 -11.442 2.952 1.00 39.59 91 LYS A CA 1
ATOM 698 C C . LYS A 1 91 ? -13.244 -12.609 2.366 1.00 39.59 91 LYS A C 1
ATOM 700 O O . LYS A 1 91 ? -13.470 -13.756 2.731 1.00 39.59 91 LYS A O 1
ATOM 705 N N . SER A 1 92 ? -12.266 -12.346 1.507 1.00 42.91 92 SER A N 1
ATOM 706 C CA . SER A 1 92 ? -11.166 -13.282 1.305 1.00 42.91 92 SER A CA 1
ATOM 707 C C . SER A 1 92 ? -10.197 -13.077 2.467 1.00 42.91 92 SER A C 1
ATOM 709 O O . SER A 1 92 ? -9.241 -12.304 2.379 1.00 42.91 92 SER A O 1
ATOM 711 N N . ALA A 1 93 ? -10.514 -13.696 3.606 1.00 43.78 93 ALA A N 1
ATOM 712 C CA . ALA A 1 93 ? -9.571 -13.844 4.705 1.00 43.78 93 ALA A CA 1
ATOM 713 C C . ALA A 1 93 ? -8.263 -14.460 4.165 1.00 43.78 93 ALA A C 1
ATOM 715 O O . ALA A 1 93 ? -8.332 -15.355 3.317 1.00 43.78 93 ALA A O 1
ATOM 716 N N . PRO A 1 94 ? -7.073 -14.021 4.607 1.00 47.78 94 PRO A N 1
ATOM 717 C CA . PRO A 1 94 ? -5.846 -14.713 4.247 1.00 47.78 94 PRO A CA 1
ATOM 718 C C . PRO A 1 94 ? -5.850 -16.094 4.908 1.00 47.78 94 PRO A C 1
ATOM 720 O O . PRO A 1 94 ? -6.008 -16.194 6.126 1.00 47.78 94 PRO A O 1
ATOM 723 N N . LEU A 1 95 ? -5.647 -17.149 4.117 1.00 50.59 95 LEU A N 1
ATOM 724 C CA . LEU A 1 95 ? -5.134 -18.408 4.649 1.00 50.59 95 LEU A CA 1
ATOM 725 C C . LEU A 1 95 ? -3.779 -18.109 5.318 1.00 50.59 95 LEU A C 1
ATOM 727 O O . LEU A 1 95 ? -2.981 -17.365 4.733 1.00 50.59 95 LEU A O 1
ATOM 731 N N . PRO A 1 96 ? -3.498 -18.642 6.519 1.00 44.44 96 PRO A N 1
ATOM 732 C CA . PRO A 1 96 ? -2.167 -18.551 7.092 1.00 44.44 96 PRO A CA 1
ATOM 733 C C . PRO A 1 96 ? -1.208 -19.271 6.145 1.00 44.44 96 PRO A C 1
ATOM 735 O O . PRO A 1 96 ? -1.370 -20.458 5.871 1.00 44.44 96 PRO A O 1
ATOM 738 N N . SER A 1 97 ? -0.222 -18.554 5.612 1.00 54.38 97 SER A N 1
ATOM 739 C CA . SER A 1 97 ? 0.924 -19.192 4.973 1.00 54.38 97 SER A CA 1
ATOM 740 C C . SER A 1 97 ? 1.737 -19.876 6.071 1.00 54.38 97 SER A C 1
ATOM 742 O O . SER A 1 97 ? 2.555 -19.239 6.732 1.00 54.38 97 SER A O 1
ATOM 744 N N . GLU A 1 98 ? 1.472 -21.160 6.301 1.00 42.47 98 GLU A N 1
ATOM 745 C CA . GLU A 1 98 ? 2.303 -22.021 7.136 1.00 42.47 98 GLU A CA 1
ATOM 746 C C . GLU A 1 98 ? 3.619 -22.308 6.407 1.00 42.47 98 GLU A C 1
ATOM 748 O O . GLU A 1 98 ? 3.763 -23.304 5.709 1.00 42.47 98 GLU A O 1
ATOM 753 N N . ASN A 1 99 ? 4.598 -21.421 6.571 1.00 51.41 99 ASN A N 1
ATOM 754 C CA . ASN A 1 99 ? 6.004 -21.775 6.400 1.00 51.41 99 ASN A CA 1
ATOM 755 C C . ASN A 1 99 ? 6.611 -21.993 7.792 1.00 51.41 99 ASN A C 1
ATOM 757 O O . ASN A 1 99 ? 7.450 -21.224 8.252 1.00 51.41 99 ASN A O 1
ATOM 761 N N . ASN A 1 100 ? 6.154 -23.046 8.471 1.00 47.12 100 ASN A N 1
ATOM 762 C CA . ASN A 1 100 ? 6.932 -23.684 9.526 1.00 47.12 100 ASN A CA 1
ATOM 763 C C . ASN A 1 100 ? 7.745 -24.795 8.856 1.00 47.12 100 ASN A C 1
ATOM 765 O O . ASN A 1 100 ? 7.230 -25.882 8.622 1.00 47.12 100 ASN A O 1
ATOM 769 N N . SER A 1 101 ? 8.999 -24.514 8.507 1.00 50.69 101 SER A N 1
ATOM 770 C CA . SER A 1 101 ? 9.995 -25.571 8.310 1.00 50.69 101 SER A CA 1
ATOM 771 C C . SER A 1 101 ? 10.499 -25.985 9.694 1.00 50.69 101 SER A C 1
ATOM 773 O O . SER A 1 101 ? 11.138 -25.148 10.336 1.00 50.69 101 SER A O 1
ATOM 775 N N . PRO A 1 102 ? 10.244 -27.213 10.180 1.00 51.09 102 PRO A N 1
ATOM 776 C CA . PRO A 1 102 ? 10.900 -27.708 11.372 1.00 51.09 102 PRO A CA 1
ATOM 777 C C . PRO A 1 102 ? 12.225 -28.371 10.996 1.00 51.09 102 PRO A C 1
ATOM 779 O O . PRO A 1 102 ? 12.301 -29.167 10.065 1.00 51.09 102 PRO A O 1
ATOM 782 N N . ASP A 1 103 ? 13.221 -27.990 11.783 1.00 42.19 103 ASP A N 1
ATOM 783 C CA . ASP A 1 103 ? 14.300 -28.802 12.334 1.00 42.19 103 ASP A CA 1
ATOM 784 C C . ASP A 1 103 ? 15.268 -29.559 11.423 1.00 42.19 103 ASP A C 1
ATOM 786 O O . ASP A 1 103 ? 14.937 -30.336 10.532 1.00 42.19 103 ASP A O 1
ATOM 790 N N . GLY A 1 104 ? 16.543 -29.328 11.736 1.00 52.97 104 GLY A N 1
ATOM 791 C CA . GLY A 1 104 ? 17.656 -30.056 11.173 1.00 52.97 104 GLY A CA 1
ATOM 792 C C . GLY A 1 104 ? 17.824 -31.420 11.827 1.00 52.97 104 GLY A C 1
ATOM 793 O O . GLY A 1 104 ? 17.700 -31.575 13.039 1.00 52.97 104 GLY A O 1
ATOM 794 N N . GLU A 1 105 ? 18.241 -32.383 11.020 1.00 46.19 105 GLU A N 1
ATOM 795 C CA . GLU A 1 105 ? 18.830 -33.620 11.503 1.00 46.19 105 GLU A CA 1
ATOM 796 C C . GLU A 1 105 ? 20.343 -33.560 11.295 1.00 46.19 105 GLU A C 1
ATOM 798 O O . GLU A 1 105 ? 20.860 -33.594 10.178 1.00 46.19 105 GLU A O 1
ATOM 803 N N . LYS A 1 106 ? 21.071 -33.474 12.411 1.00 52.25 106 LYS A N 1
ATOM 804 C CA . LYS A 1 106 ? 22.455 -33.939 12.471 1.00 52.25 106 LYS A CA 1
ATOM 805 C C . LYS A 1 106 ? 22.414 -35.461 12.359 1.00 52.25 106 LYS A C 1
ATOM 807 O O . LYS A 1 106 ? 22.036 -36.131 13.316 1.00 52.25 106 LYS A O 1
ATOM 812 N N . SER A 1 107 ? 22.826 -36.010 11.224 1.00 49.44 107 SER A N 1
ATOM 813 C CA . SER A 1 107 ? 23.109 -37.440 11.112 1.00 49.44 107 SER A CA 1
ATOM 814 C C . SER A 1 107 ? 24.386 -37.768 11.895 1.00 49.44 107 SER A C 1
ATOM 816 O O . SER A 1 107 ? 25.478 -37.349 11.516 1.00 49.44 107 SER A O 1
ATOM 818 N N . ALA A 1 108 ? 24.254 -38.512 12.992 1.00 57.47 108 ALA A N 1
ATOM 819 C CA . ALA A 1 108 ? 25.345 -39.307 13.550 1.00 57.47 108 ALA A CA 1
ATOM 820 C C . ALA A 1 108 ? 25.288 -40.715 12.916 1.00 57.47 108 ALA A C 1
ATOM 822 O O . ALA A 1 108 ? 24.185 -41.255 12.797 1.00 57.47 108 ALA A O 1
ATOM 823 N N . PRO A 1 109 ? 26.412 -41.318 12.487 1.00 67.31 109 PRO A N 1
ATOM 824 C CA . PRO A 1 109 ? 26.414 -42.673 11.938 1.00 67.31 109 PRO A CA 1
ATOM 825 C C . PRO A 1 109 ? 26.556 -43.741 13.050 1.00 67.31 109 PRO A C 1
ATOM 827 O O . PRO A 1 109 ? 27.167 -43.449 14.081 1.00 67.31 109 PRO A O 1
ATOM 830 N N . PRO A 1 110 ? 26.017 -44.965 12.864 1.00 67.62 110 PRO A N 1
ATOM 831 C CA . PRO A 1 110 ? 26.111 -46.067 13.831 1.00 67.62 110 PRO A CA 1
ATOM 832 C C . PRO A 1 110 ? 27.134 -47.149 13.395 1.00 67.62 110 PRO A C 1
ATOM 834 O O . PRO A 1 110 ? 27.678 -47.048 12.293 1.00 67.62 110 PRO A O 1
ATOM 837 N N . PRO A 1 111 ? 27.195 -48.278 14.131 1.00 62.28 111 PRO A N 1
ATOM 838 C CA . PRO A 1 111 ? 28.039 -48.555 15.298 1.00 62.28 111 PRO A CA 1
ATOM 839 C C . PRO A 1 111 ? 29.491 -48.954 14.965 1.00 62.28 111 PRO A C 1
ATOM 841 O O . PRO A 1 111 ? 29.747 -49.457 13.848 1.00 62.28 111 PRO A O 1
#

InterPro domains:
  IPR036388 Winged helix-like DNA-binding domain superfamily [G3DSA:1.10.10.10] (4-107)
  IPR036390 Winged helix DNA-binding domain superfamily [SSF46785] (14-89)

Nearest PDB structures (foldseek):
  3r0a-assembly1_A  TM=7.033E-01  e=7.454E-04  Methanosarcina mazei
  3cta-assembly1_A-2  TM=7.986E-01  e=2.647E-03  Thermoplasma acidophilum DSM 1728
  6xjf-assembly3_C  TM=7.487E-01  e=6.954E-03  Pyrococcus furiosus DSM 3638
  2v79-assembly1_B  TM=6.141E-01  e=1.634E-03  Bacillus subtilis
  6pln-assembly2_B  TM=7.513E-01  e=1.940E-02  Pyrococcus furiosus

Organism: NCBI:txid589873

Sequence (111 aa):
MSIKMMFSAMQVKAGSPTTKMVLIKLADNANDKGECWPSYDNIAEVCEISRRSAINHIDKLVKKGLVRKEERKGPKGNSSNVYYLTLGGEKSAPLPSENNSPDGEKSAPPP

pLDDT: mean 84.84, std 18.82, range [39.59, 98.69]

Radius of gyration: 17.75 Å; Cα contacts (8 Å, |Δi|>4): 151; chains: 1; bounding box: 45×59×31 Å

Mean predicted aligned error: 9.87 Å

Solvent-accessible surface area (backbone atoms only — not comparable to full-atom values): 6644 Å² total; per-residue (Å²): 91,20,72,67,46,32,53,40,40,71,74,53,88,58,87,42,72,68,37,37,46,50,48,35,54,48,18,50,54,4,35,89,85,25,44,26,62,74,51,57,61,60,49,7,60,77,62,74,44,52,49,70,52,36,51,54,38,50,52,52,33,38,76,67,59,45,30,49,82,43,85,38,82,42,98,83,77,47,74,45,49,39,36,36,49,47,66,68,93,61,83,76,70,80,76,82,81,81,81,77,84,81,79,87,79,83,84,77,88,84,135